Protein AF-A0A842HAH0-F1 (afdb_monomer_lite)

pLDDT: mean 85.64, std 16.63, range [43.5, 96.94]

Foldseek 3Di:
DDLLVLLQVLLCCVPVVVPPVVVSLVSLVVSCVVCVVVDDPQLSVCNVVVVSVLNNCCSPVPNCSPPDDPDPDD

Secondary structure (DSSP, 8-state):
--HHHHHHHHHHIIIII--SHHHHHHHHHHHHHHHGGGS-HHHHHHHHTT-HHHHHHHHHS-S-----------

Sequence (74 aa):
MSLRDSIYQNLESIIVYKQNVAAAVLALDGLLRENKRELPGDLAHYLENRSYEKAWAWLNEGKQAPRGTCSPKS

Structure (mmCIF, N/CA/C/O backbone):
data_AF-A0A842HAH0-F1
#
_entry.id   AF-A0A842HAH0-F1
#
loop_
_atom_site.group_PDB
_atom_site.id
_atom_site.type_symbol
_atom_site.label_atom_id
_atom_site.label_alt_id
_atom_site.label_comp_id
_atom_site.label_asym_id
_atom_site.label_entity_id
_atom_site.label_seq_id
_atom_site.pdbx_PDB_ins_code
_atom_site.Cartn_x
_atom_site.Cartn_y
_atom_site.Cartn_z
_atom_site.occupancy
_atom_site.B_iso_or_equiv
_atom_site.auth_seq_id
_atom_site.auth_comp_id
_atom_site.auth_asym_id
_atom_site.auth_atom_id
_atom_site.pdbx_PDB_model_num
ATOM 1 N N . MET A 1 1 ? 12.827 10.833 4.534 1.00 73.12 1 MET A N 1
ATOM 2 C CA . MET A 1 1 ? 12.140 9.535 4.368 1.00 73.12 1 MET A CA 1
ATOM 3 C C . MET A 1 1 ? 11.602 9.487 2.949 1.00 73.12 1 MET A C 1
ATOM 5 O O . MET A 1 1 ? 11.068 10.503 2.516 1.00 73.12 1 MET A O 1
ATOM 9 N N . SER A 1 2 ? 11.838 8.412 2.192 1.00 91.94 2 SER A N 1
ATOM 10 C CA . SER A 1 2 ? 11.412 8.360 0.785 1.00 91.94 2 SER A CA 1
ATOM 11 C C . SER A 1 2 ? 9.915 8.056 0.657 1.00 91.94 2 SER A C 1
ATOM 13 O O . SER A 1 2 ? 9.317 7.484 1.568 1.00 91.94 2 SER A O 1
ATOM 15 N N . LEU A 1 3 ? 9.309 8.389 -0.490 1.00 92.44 3 LEU A N 1
ATOM 16 C CA . LEU A 1 3 ? 7.919 8.022 -0.800 1.00 92.44 3 LEU A CA 1
ATOM 17 C C . LEU A 1 3 ? 7.687 6.510 -0.660 1.00 92.44 3 LEU A C 1
ATOM 19 O O . LEU A 1 3 ? 6.674 6.080 -0.110 1.00 92.44 3 LEU A O 1
ATOM 23 N N . ARG A 1 4 ? 8.656 5.705 -1.113 1.00 92.19 4 ARG A N 1
ATOM 24 C CA . ARG A 1 4 ? 8.616 4.245 -0.983 1.00 92.19 4 ARG A CA 1
ATOM 25 C C . ARG A 1 4 ? 8.563 3.817 0.484 1.00 92.19 4 ARG A C 1
ATOM 27 O O . ARG A 1 4 ? 7.740 2.970 0.816 1.00 92.19 4 ARG A O 1
ATOM 34 N N . ASP A 1 5 ? 9.391 4.413 1.341 1.00 93.69 5 ASP A N 1
ATOM 35 C CA . ASP A 1 5 ? 9.424 4.088 2.774 1.00 93.69 5 ASP A CA 1
ATOM 36 C C . ASP A 1 5 ? 8.103 4.460 3.455 1.00 93.69 5 ASP A C 1
ATOM 38 O O . ASP A 1 5 ? 7.593 3.700 4.274 1.00 93.69 5 ASP A O 1
ATOM 42 N N . SER A 1 6 ? 7.511 5.599 3.085 1.00 95.56 6 SER A N 1
ATOM 43 C CA . SER A 1 6 ? 6.207 6.031 3.604 1.00 95.56 6 SER A CA 1
ATOM 44 C C . SER A 1 6 ? 5.090 5.073 3.217 1.00 95.56 6 SER A C 1
ATOM 46 O O . SER A 1 6 ? 4.271 4.711 4.061 1.00 95.56 6 SER A O 1
ATOM 48 N N . ILE A 1 7 ? 5.062 4.611 1.967 1.00 95.38 7 ILE A N 1
ATOM 49 C CA . ILE A 1 7 ? 4.083 3.611 1.526 1.00 95.38 7 ILE A CA 1
ATOM 50 C C . ILE A 1 7 ? 4.309 2.287 2.258 1.00 95.38 7 ILE A C 1
ATOM 52 O O . ILE A 1 7 ? 3.348 1.697 2.748 1.00 95.38 7 ILE A O 1
ATOM 56 N N . TYR A 1 8 ? 5.565 1.849 2.376 1.00 95.44 8 TYR A N 1
ATOM 57 C CA . TYR A 1 8 ? 5.920 0.625 3.088 1.00 95.44 8 TYR A CA 1
ATOM 58 C C . TYR A 1 8 ? 5.435 0.665 4.541 1.00 95.44 8 TYR A C 1
ATOM 60 O O . TYR A 1 8 ? 4.699 -0.222 4.952 1.00 95.44 8 TYR A O 1
ATOM 68 N N . GLN A 1 9 ? 5.755 1.719 5.294 1.00 95.31 9 GLN A N 1
ATOM 69 C CA . GLN A 1 9 ? 5.362 1.847 6.703 1.00 95.31 9 GLN A CA 1
ATOM 70 C C . GLN A 1 9 ? 3.842 1.804 6.901 1.00 95.31 9 GLN A C 1
ATOM 72 O O . GLN A 1 9 ? 3.345 1.135 7.807 1.00 95.31 9 GLN A O 1
ATOM 77 N N . ASN A 1 10 ? 3.078 2.465 6.027 1.00 96.94 10 ASN A N 1
ATOM 78 C CA . ASN A 1 10 ? 1.619 2.421 6.117 1.00 96.94 10 ASN A CA 1
ATOM 79 C C . ASN A 1 10 ? 1.060 1.032 5.775 1.00 96.94 10 ASN A C 1
ATOM 81 O O . ASN A 1 10 ? 0.170 0.547 6.471 1.00 96.94 10 ASN A O 1
ATOM 85 N N . LEU A 1 11 ? 1.594 0.361 4.750 1.00 96.06 11 LEU A N 1
ATOM 86 C CA . LEU A 1 11 ? 1.190 -1.008 4.417 1.00 96.06 11 LEU A CA 1
ATOM 87 C C . LEU A 1 11 ? 1.571 -2.006 5.517 1.00 96.06 11 LEU A C 1
ATOM 89 O O . LEU A 1 11 ? 0.776 -2.891 5.826 1.00 96.06 11 LEU A O 1
ATOM 93 N N . GLU A 1 12 ? 2.730 -1.837 6.151 1.00 95.75 12 GLU A N 1
ATOM 94 C CA . GLU A 1 12 ? 3.172 -2.650 7.287 1.00 95.75 12 GLU A CA 1
ATOM 95 C C . GLU A 1 12 ? 2.206 -2.501 8.470 1.00 95.75 12 GLU A C 1
ATOM 97 O O . GLU A 1 12 ? 1.767 -3.492 9.060 1.00 95.75 12 GLU A O 1
ATOM 102 N N . SER A 1 13 ? 1.782 -1.265 8.757 1.00 96.00 13 SER A N 1
ATOM 103 C CA . SER A 1 13 ? 0.770 -0.977 9.778 1.00 96.00 13 SER A CA 1
ATOM 104 C C . SER A 1 13 ? -0.571 -1.662 9.487 1.00 96.00 13 SER A C 1
ATOM 106 O O . SER A 1 13 ? -1.205 -2.194 10.399 1.00 96.00 13 SER A O 1
ATOM 108 N N . ILE A 1 14 ? -0.982 -1.713 8.215 1.00 95.62 14 ILE A N 1
ATOM 109 C CA . ILE A 1 14 ? -2.241 -2.340 7.786 1.00 95.62 14 ILE A CA 1
ATOM 110 C C . ILE A 1 14 ? -2.160 -3.872 7.836 1.00 95.62 14 ILE A C 1
ATOM 112 O O . ILE A 1 14 ? -3.078 -4.517 8.342 1.00 95.62 14 ILE A O 1
ATOM 116 N N . ILE A 1 15 ? -1.090 -4.459 7.299 1.00 94.38 15 ILE A N 1
ATOM 117 C CA . ILE A 1 15 ? -1.007 -5.899 7.005 1.00 94.38 15 ILE A CA 1
ATOM 118 C C . ILE A 1 15 ? -0.375 -6.674 8.155 1.00 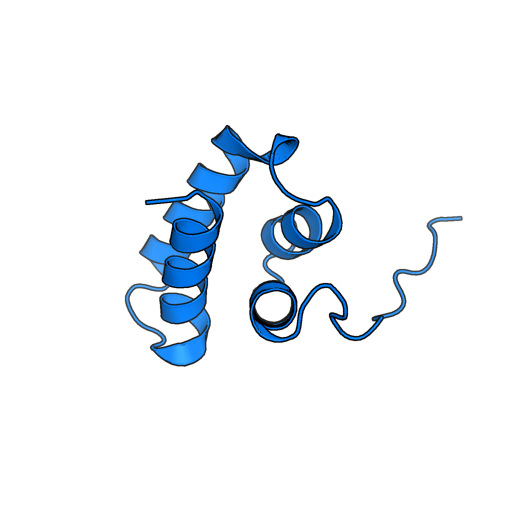94.38 15 ILE A C 1
ATOM 120 O O . ILE A 1 15 ? -0.912 -7.703 8.571 1.00 94.38 15 ILE A O 1
ATOM 124 N N . VAL A 1 16 ? 0.761 -6.187 8.660 1.00 93.75 16 VAL A N 1
ATOM 125 C CA . VAL A 1 16 ? 1.569 -6.891 9.661 1.00 93.75 16 VAL A CA 1
ATOM 126 C C . VAL A 1 16 ? 1.034 -6.593 11.053 1.00 93.75 16 VAL A C 1
ATOM 128 O O . VAL A 1 16 ? 0.647 -7.507 11.779 1.00 93.75 16 VAL A O 1
ATOM 131 N N . TYR A 1 17 ? 0.966 -5.311 11.415 1.00 94.06 17 TYR A N 1
ATOM 132 C CA . TYR A 1 17 ? 0.610 -4.915 12.779 1.00 94.06 17 TYR A CA 1
ATOM 133 C C . TYR A 1 17 ? -0.898 -4.822 13.006 1.00 94.06 17 TYR A C 1
ATOM 135 O O . TYR A 1 17 ? -1.351 -5.006 14.134 1.00 94.06 17 TYR A O 1
ATOM 143 N N . LYS A 1 18 ? -1.680 -4.550 11.953 1.00 92.50 18 LYS A N 1
ATOM 144 C CA . LYS A 1 18 ? -3.133 -4.311 12.022 1.00 92.50 18 LYS A CA 1
ATOM 145 C C . LYS A 1 18 ? -3.493 -3.220 13.039 1.00 92.50 18 LYS A C 1
ATOM 147 O O . LYS A 1 18 ? -4.512 -3.292 13.724 1.00 92.50 18 LYS A O 1
ATOM 152 N N . GLN A 1 19 ? -2.643 -2.201 13.135 1.00 90.69 19 GLN A N 1
ATOM 153 C CA . GLN A 1 19 ? -2.784 -1.076 14.056 1.00 90.69 19 GLN A CA 1
ATOM 154 C C . GLN A 1 19 ? -3.046 0.204 13.278 1.00 9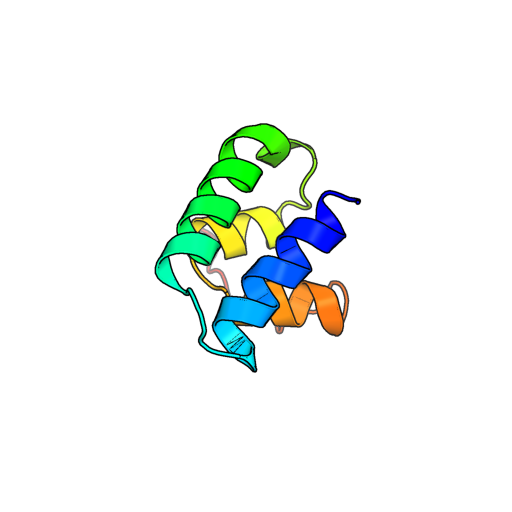0.69 19 GLN A C 1
ATOM 156 O O . GLN A 1 19 ? -2.563 0.367 12.164 1.00 90.69 19 GLN A O 1
ATOM 161 N N . ASN A 1 20 ? -3.829 1.115 13.867 1.00 92.50 20 ASN A N 1
ATOM 162 C CA . ASN A 1 20 ? -4.130 2.424 13.278 1.00 92.50 20 ASN A CA 1
ATOM 163 C C . ASN A 1 20 ? -4.563 2.349 11.800 1.00 92.50 20 ASN A C 1
ATOM 165 O O . ASN A 1 20 ? -4.300 3.266 11.027 1.00 92.50 20 ASN A O 1
ATOM 169 N N . VAL A 1 21 ? -5.248 1.263 11.413 1.00 94.12 21 VAL A N 1
ATOM 170 C CA . VAL A 1 21 ? -5.548 0.927 10.010 1.00 94.12 21 VAL A CA 1
ATOM 171 C C . VAL A 1 21 ? -6.252 2.081 9.302 1.00 94.12 21 VAL A C 1
ATOM 173 O O . VAL A 1 21 ? -5.883 2.438 8.190 1.00 94.12 21 VAL A O 1
ATOM 176 N N . ALA A 1 22 ? -7.218 2.721 9.964 1.00 95.38 22 ALA A N 1
ATOM 177 C CA . ALA A 1 22 ? -7.922 3.872 9.405 1.00 95.38 22 ALA A CA 1
ATOM 178 C C . ALA A 1 22 ? -6.978 5.048 9.095 1.00 95.38 22 ALA A C 1
ATOM 180 O O . ALA A 1 22 ? -7.063 5.635 8.018 1.00 95.38 22 ALA A O 1
ATOM 181 N N . ALA A 1 23 ? -6.052 5.366 10.003 1.00 96.62 23 ALA A N 1
ATOM 182 C CA . ALA A 1 23 ? -5.080 6.436 9.800 1.00 96.62 23 ALA A CA 1
ATOM 183 C C . ALA A 1 23 ? -4.075 6.083 8.693 1.00 96.62 23 ALA A C 1
ATOM 185 O O . ALA A 1 23 ? -3.789 6.923 7.843 1.00 96.62 23 ALA A O 1
ATOM 186 N N . ALA A 1 24 ? -3.601 4.835 8.655 1.00 96.25 24 ALA A N 1
ATOM 187 C CA . ALA A 1 24 ? -2.682 4.358 7.625 1.00 96.25 24 ALA A CA 1
ATOM 188 C C . ALA A 1 24 ? -3.316 4.373 6.222 1.00 96.25 24 ALA A C 1
ATOM 190 O O . ALA A 1 24 ? -2.675 4.765 5.248 1.00 96.25 24 ALA A O 1
ATOM 191 N N . VAL A 1 25 ? -4.600 4.014 6.113 1.00 96.00 25 VAL A N 1
ATOM 192 C CA . VAL A 1 25 ? -5.362 4.108 4.857 1.00 96.00 25 VAL A CA 1
ATOM 193 C C . VAL A 1 25 ? -5.495 5.561 4.402 1.00 96.00 25 VAL A C 1
ATOM 195 O O . VAL A 1 25 ? -5.222 5.858 3.243 1.00 96.00 25 VAL A O 1
ATOM 198 N N . LEU A 1 26 ? -5.856 6.480 5.304 1.00 96.56 26 LEU A N 1
ATOM 199 C CA . LEU A 1 26 ? -5.957 7.906 4.971 1.00 96.56 26 LEU A CA 1
ATOM 200 C C . LEU A 1 26 ? -4.608 8.494 4.538 1.00 96.56 26 LEU A C 1
ATOM 202 O O . LEU A 1 26 ? -4.554 9.286 3.597 1.00 96.56 26 LEU A O 1
ATOM 206 N N . ALA A 1 27 ? -3.519 8.087 5.192 1.00 96.19 27 ALA A N 1
ATOM 207 C CA . ALA A 1 27 ? -2.173 8.494 4.813 1.00 96.19 27 ALA A CA 1
ATOM 208 C C . ALA A 1 27 ? -1.793 7.970 3.418 1.00 96.19 27 ALA A C 1
ATOM 210 O O . ALA A 1 27 ? -1.263 8.734 2.612 1.00 96.19 27 ALA A O 1
ATOM 211 N N . LEU A 1 28 ? -2.112 6.711 3.091 1.00 96.12 28 LEU A N 1
ATOM 212 C CA . LEU A 1 28 ? -1.909 6.166 1.742 1.00 96.12 28 LEU A CA 1
ATOM 213 C C . LEU A 1 28 ? -2.721 6.917 0.684 1.00 96.12 28 LEU A C 1
ATOM 215 O O . LEU A 1 28 ? -2.174 7.232 -0.371 1.00 96.12 28 LEU A O 1
ATOM 219 N N . ASP A 1 29 ? -3.983 7.243 0.968 1.00 95.06 29 ASP A N 1
ATOM 220 C CA . ASP A 1 29 ? -4.832 8.014 0.052 1.00 95.06 29 ASP A CA 1
ATOM 221 C C . ASP A 1 29 ? -4.236 9.416 -0.212 1.00 95.06 29 ASP A C 1
ATOM 223 O O . ASP A 1 29 ? -4.244 9.896 -1.350 1.00 95.06 29 ASP A O 1
ATOM 227 N N . GLY A 1 30 ? -3.670 10.058 0.818 1.00 95.62 30 GLY A N 1
ATOM 228 C CA . GLY A 1 30 ? -2.951 11.332 0.698 1.00 95.62 30 GLY A CA 1
ATOM 229 C C . GLY A 1 30 ? -1.683 11.218 -0.152 1.00 95.62 30 GLY A C 1
ATOM 230 O O . GLY A 1 30 ? -1.536 11.934 -1.144 1.00 95.62 30 GLY A O 1
ATOM 231 N N . LEU A 1 31 ? -0.816 10.253 0.173 1.00 94.69 31 LEU A N 1
ATOM 232 C CA . LEU A 1 31 ? 0.424 9.992 -0.567 1.00 94.69 31 LEU A CA 1
ATOM 233 C C . LEU A 1 31 ? 0.152 9.701 -2.044 1.00 94.69 31 LEU A C 1
ATOM 235 O O . LEU A 1 31 ? 0.865 10.202 -2.916 1.00 94.69 31 LEU A O 1
ATOM 239 N N . LEU A 1 32 ? -0.887 8.915 -2.326 1.00 94.56 32 LEU A N 1
ATOM 240 C CA . LEU A 1 32 ? -1.298 8.579 -3.679 1.00 94.56 32 LEU A CA 1
ATOM 241 C C . LEU A 1 32 ? -1.797 9.817 -4.427 1.00 94.56 32 LEU A C 1
ATOM 243 O O . LEU A 1 32 ? -1.390 10.032 -5.563 1.00 94.56 32 LEU A O 1
ATOM 247 N N . ARG A 1 33 ? -2.627 10.665 -3.809 1.00 94.19 33 ARG A N 1
ATOM 248 C CA . ARG A 1 33 ? -3.126 11.892 -4.452 1.00 94.19 33 ARG A CA 1
ATOM 249 C C . ARG A 1 33 ? -1.996 12.841 -4.852 1.00 94.19 33 ARG A C 1
ATOM 251 O O . ARG A 1 33 ? -2.051 13.422 -5.934 1.00 94.19 33 ARG A O 1
ATOM 258 N N . GLU A 1 34 ? -1.000 12.991 -3.990 1.00 94.19 34 GLU A N 1
ATOM 259 C CA . GLU A 1 34 ? 0.105 13.933 -4.183 1.00 94.19 34 GLU A CA 1
ATOM 260 C C . GLU A 1 34 ? 1.168 13.397 -5.148 1.00 94.19 34 GLU A C 1
ATOM 262 O O . GLU A 1 34 ? 1.674 14.143 -5.982 1.00 94.19 34 GLU A O 1
ATOM 267 N N . ASN A 1 35 ? 1.464 12.095 -5.087 1.00 92.88 35 ASN A N 1
ATOM 268 C CA . ASN A 1 35 ? 2.663 11.529 -5.706 1.00 92.88 35 ASN A CA 1
ATOM 269 C C . ASN A 1 35 ? 2.368 10.435 -6.745 1.00 92.88 35 ASN A C 1
ATOM 271 O O . ASN A 1 35 ? 3.284 9.740 -7.180 1.00 92.88 35 ASN A O 1
ATOM 275 N N . LYS A 1 36 ? 1.110 10.253 -7.184 1.00 88.81 36 LYS A N 1
ATOM 276 C CA . LYS A 1 36 ? 0.719 9.174 -8.122 1.00 88.81 36 LYS A CA 1
ATOM 277 C C . LYS A 1 36 ? 1.642 9.047 -9.336 1.00 88.81 36 LYS A C 1
ATOM 279 O O . LYS A 1 36 ? 1.935 7.938 -9.766 1.00 88.81 36 LYS A O 1
ATOM 284 N N . ARG A 1 37 ? 2.075 10.175 -9.908 1.00 89.56 37 ARG A N 1
ATOM 285 C CA . ARG A 1 37 ? 2.912 10.214 -11.123 1.00 89.56 37 ARG A CA 1
ATOM 286 C C . ARG A 1 37 ? 4.329 9.680 -10.902 1.00 89.56 37 ARG A C 1
ATOM 288 O O . ARG A 1 37 ? 4.975 9.293 -11.867 1.00 89.56 37 ARG A O 1
ATOM 295 N N . GLU A 1 38 ? 4.791 9.668 -9.657 1.00 90.31 38 GLU A N 1
ATOM 296 C CA . GLU A 1 38 ? 6.112 9.173 -9.259 1.00 90.31 38 GLU A CA 1
ATOM 297 C C . GLU A 1 38 ? 6.083 7.680 -8.912 1.00 90.31 38 GLU A C 1
ATOM 299 O O . GLU A 1 38 ? 7.127 7.035 -8.802 1.00 90.31 38 GLU A O 1
ATOM 304 N N . LEU A 1 39 ? 4.885 7.106 -8.761 1.00 89.31 39 LEU A N 1
ATOM 305 C CA . LEU A 1 39 ? 4.713 5.693 -8.469 1.00 89.31 39 LEU A CA 1
ATOM 306 C C . LEU A 1 39 ? 4.774 4.847 -9.746 1.00 89.31 39 LEU A C 1
ATOM 308 O O . LEU A 1 39 ? 4.189 5.204 -10.770 1.00 89.31 39 LEU A O 1
ATOM 312 N N . PRO A 1 40 ? 5.409 3.664 -9.684 1.00 90.88 40 PRO A N 1
ATOM 313 C CA . PRO A 1 40 ? 5.262 2.651 -10.719 1.00 90.88 40 PRO A CA 1
ATOM 314 C C . PRO A 1 40 ? 3.783 2.317 -10.953 1.00 90.88 40 PRO A C 1
ATOM 316 O O . PRO A 1 40 ? 3.027 2.170 -9.992 1.00 90.88 40 PRO A O 1
ATOM 319 N N . GLY A 1 41 ? 3.386 2.152 -12.220 1.00 89.50 41 GLY A N 1
ATOM 320 C CA . GLY A 1 41 ? 1.982 1.953 -12.606 1.00 89.50 41 GLY A CA 1
ATOM 321 C C . GLY A 1 41 ? 1.288 0.803 -11.870 1.00 89.50 41 GLY A C 1
ATOM 322 O O . GLY A 1 41 ? 0.171 0.980 -11.392 1.00 89.50 41 GLY A O 1
ATOM 323 N N . ASP A 1 42 ? 1.974 -0.330 -11.694 1.00 90.75 42 ASP A N 1
ATOM 324 C CA . ASP A 1 42 ? 1.432 -1.484 -10.963 1.00 90.75 42 ASP A CA 1
ATOM 325 C C . ASP A 1 42 ? 1.190 -1.169 -9.481 1.00 90.75 42 ASP A C 1
ATOM 327 O O . ASP A 1 42 ? 0.136 -1.488 -8.936 1.00 90.75 42 ASP A O 1
ATOM 331 N N . LEU A 1 43 ? 2.146 -0.498 -8.825 1.00 92.12 43 LEU A N 1
ATOM 332 C CA . LEU A 1 43 ? 2.028 -0.129 -7.414 1.00 92.12 43 LEU A CA 1
ATOM 333 C C . LEU A 1 43 ? 0.903 0.891 -7.210 1.00 92.12 43 LEU A C 1
ATOM 335 O O . LEU A 1 43 ? 0.087 0.724 -6.305 1.00 92.12 43 LEU A O 1
ATOM 339 N N . ALA A 1 44 ? 0.824 1.907 -8.073 1.00 92.69 44 ALA A N 1
ATOM 340 C CA . ALA A 1 44 ? -0.270 2.873 -8.056 1.00 92.69 44 ALA A CA 1
ATOM 341 C C . ALA A 1 44 ? -1.626 2.173 -8.229 1.00 92.69 44 ALA A C 1
ATOM 343 O O . ALA A 1 44 ? -2.543 2.416 -7.449 1.00 92.69 44 ALA A O 1
ATOM 344 N N . HIS A 1 45 ? -1.727 1.245 -9.184 1.00 93.12 45 HIS A N 1
ATOM 345 C CA . HIS A 1 45 ? -2.941 0.473 -9.427 1.00 93.12 45 HIS A CA 1
ATOM 346 C C . HIS A 1 45 ? -3.359 -0.369 -8.211 1.00 93.12 45 HIS A C 1
ATOM 348 O O . HIS A 1 45 ? -4.540 -0.402 -7.861 1.00 93.12 45 HIS A O 1
A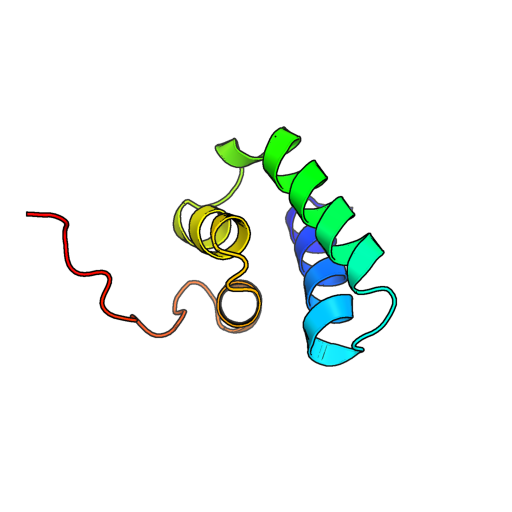TOM 354 N N . TYR A 1 46 ? -2.420 -1.037 -7.536 1.00 94.38 46 TYR A N 1
ATOM 355 C CA . TYR A 1 46 ? -2.744 -1.806 -6.332 1.00 94.38 46 TYR A CA 1
ATOM 356 C C . TYR A 1 46 ? -3.218 -0.916 -5.184 1.00 94.38 46 TYR A C 1
ATOM 358 O O . TYR A 1 46 ? -4.195 -1.263 -4.519 1.00 94.38 46 TYR A O 1
ATOM 366 N N . LEU A 1 47 ? -2.571 0.232 -4.972 1.00 94.75 47 LEU A N 1
ATOM 367 C CA . LEU A 1 47 ? -2.960 1.187 -3.933 1.00 94.75 47 LEU A CA 1
ATOM 368 C C . LEU A 1 47 ? -4.341 1.802 -4.215 1.00 94.75 47 LEU A C 1
ATOM 370 O O . LEU A 1 47 ? -5.167 1.860 -3.307 1.00 94.75 47 LEU A O 1
ATOM 374 N N . GLU A 1 48 ? -4.636 2.160 -5.469 1.00 94.25 48 GLU A N 1
ATOM 375 C CA . GLU A 1 48 ? -5.943 2.688 -5.898 1.00 94.25 48 GLU A CA 1
ATOM 376 C C . GLU A 1 48 ? -7.093 1.717 -5.641 1.00 94.25 48 GLU A C 1
ATOM 378 O O . GLU A 1 48 ? -8.165 2.112 -5.186 1.00 94.25 48 GLU A O 1
ATOM 383 N N . ASN A 1 49 ? -6.859 0.432 -5.895 1.00 94.75 49 ASN A N 1
ATOM 384 C CA . ASN A 1 49 ? -7.859 -0.611 -5.688 1.00 94.75 49 ASN A CA 1
ATOM 385 C C . ASN A 1 49 ? -7.847 -1.176 -4.261 1.00 94.75 49 ASN A C 1
ATOM 387 O O . ASN A 1 49 ? -8.444 -2.227 -4.023 1.00 94.75 49 ASN A O 1
ATOM 391 N N . ARG A 1 50 ? -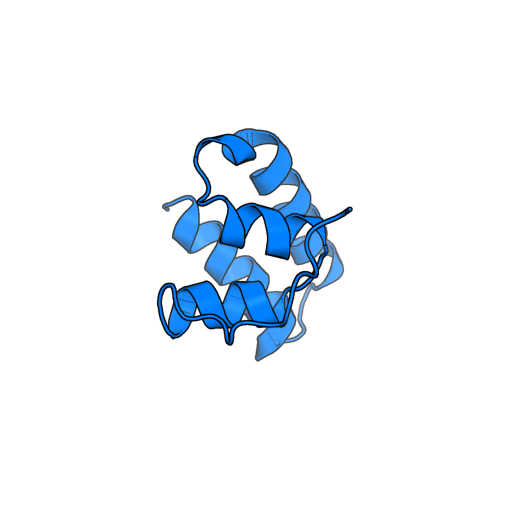7.128 -0.535 -3.325 1.00 94.75 50 ARG A N 1
ATOM 392 C CA . ARG A 1 50 ? -6.953 -0.997 -1.934 1.00 94.75 50 ARG A CA 1
ATOM 393 C C . ARG A 1 50 ? -6.489 -2.455 -1.835 1.00 94.75 50 ARG A C 1
ATOM 395 O O . ARG A 1 50 ? -6.742 -3.146 -0.852 1.00 94.75 50 ARG A O 1
ATOM 402 N N . SER A 1 51 ? -5.781 -2.928 -2.858 1.00 94.94 51 SER A N 1
ATOM 403 C CA . SER A 1 51 ? -5.186 -4.262 -2.926 1.00 94.94 51 SER A CA 1
ATOM 404 C C . SER A 1 51 ? -3.871 -4.276 -2.146 1.00 94.94 51 SER A C 1
ATOM 406 O O . SER A 1 51 ? -2.799 -4.498 -2.711 1.00 94.94 51 SER A O 1
ATOM 408 N N . TYR A 1 52 ? -3.948 -3.988 -0.844 1.00 94.56 52 TYR A N 1
ATOM 409 C CA . TYR A 1 52 ? -2.780 -3.736 0.002 1.00 94.56 52 TYR A CA 1
ATOM 410 C C . TYR A 1 52 ? -1.837 -4.937 0.082 1.00 94.56 52 TYR A C 1
ATOM 412 O O . TYR A 1 52 ? -0.629 -4.748 0.016 1.00 94.56 52 TYR A O 1
ATOM 420 N N . GLU A 1 53 ? -2.358 -6.165 0.107 1.00 92.50 53 GLU A N 1
ATOM 421 C CA . GLU A 1 53 ? -1.536 -7.384 0.073 1.00 92.50 53 GLU A CA 1
ATOM 422 C C . GLU A 1 53 ? -0.679 -7.472 -1.199 1.00 92.50 53 GLU A C 1
ATOM 424 O O . GLU A 1 53 ? 0.502 -7.802 -1.134 1.00 92.50 53 GLU A O 1
ATOM 429 N N . LYS A 1 54 ? -1.235 -7.094 -2.359 1.00 92.25 54 LYS A N 1
ATOM 430 C CA . LYS A 1 54 ? -0.489 -7.060 -3.627 1.00 92.25 54 LYS A CA 1
ATOM 431 C C . LYS A 1 54 ? 0.538 -5.934 -3.651 1.00 92.25 54 LYS A C 1
ATOM 433 O O . LYS A 1 54 ? 1.646 -6.137 -4.138 1.00 92.25 54 LYS A O 1
ATOM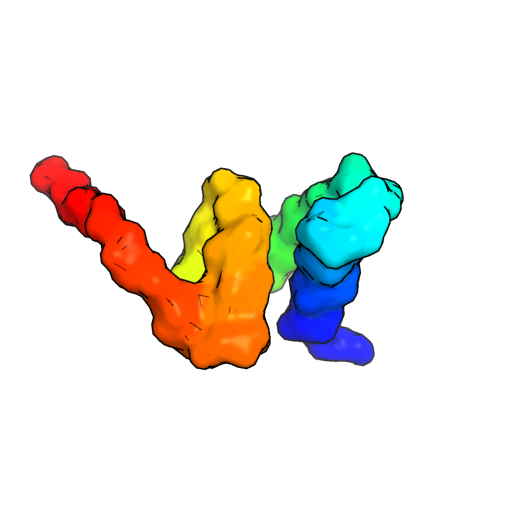 438 N N . ALA A 1 55 ? 0.187 -4.763 -3.116 1.00 94.06 55 ALA A N 1
ATOM 439 C CA . ALA A 1 55 ? 1.122 -3.647 -2.977 1.00 94.06 55 ALA A CA 1
ATOM 440 C C . ALA A 1 55 ? 2.297 -4.013 -2.052 1.00 94.06 55 ALA A C 1
ATOM 442 O O . ALA A 1 55 ? 3.448 -3.700 -2.350 1.00 94.06 55 ALA A O 1
ATOM 443 N N . TRP A 1 56 ? 2.015 -4.731 -0.965 1.00 94.44 56 TRP A N 1
ATOM 444 C CA . TRP A 1 56 ? 3.009 -5.223 -0.018 1.00 94.44 56 TRP A CA 1
ATOM 445 C C . TRP A 1 56 ? 3.923 -6.285 -0.618 1.00 94.44 56 TRP A C 1
ATOM 447 O O . TRP A 1 56 ? 5.144 -6.163 -0.502 1.00 94.44 56 TRP A O 1
ATOM 457 N N . ALA A 1 57 ? 3.355 -7.269 -1.320 1.00 91.56 57 ALA A N 1
ATOM 458 C CA . ALA A 1 57 ? 4.124 -8.261 -2.065 1.00 91.56 57 ALA A CA 1
ATOM 459 C C . ALA A 1 57 ? 5.026 -7.582 -3.107 1.00 91.56 57 ALA A C 1
ATOM 461 O O . ALA A 1 57 ? 6.221 -7.846 -3.149 1.00 91.56 57 ALA A O 1
ATOM 462 N N . TRP A 1 58 ? 4.505 -6.615 -3.871 1.00 91.62 58 TRP A N 1
ATOM 463 C CA . TRP A 1 58 ? 5.286 -5.868 -4.866 1.00 91.62 58 TRP A CA 1
ATOM 464 C C . TRP A 1 58 ? 6.499 -5.144 -4.255 1.00 91.62 58 TRP A C 1
ATOM 466 O O . TRP A 1 58 ? 7.570 -5.086 -4.864 1.00 91.62 58 TRP A O 1
ATOM 476 N N . LEU A 1 59 ? 6.352 -4.584 -3.047 1.00 91.25 59 LEU A N 1
ATOM 477 C CA . LEU A 1 59 ? 7.436 -3.876 -2.358 1.00 91.25 59 LEU A CA 1
ATOM 478 C C . LEU A 1 59 ? 8.512 -4.806 -1.783 1.00 91.25 59 LEU A C 1
ATOM 480 O O . LEU A 1 59 ? 9.672 -4.383 -1.739 1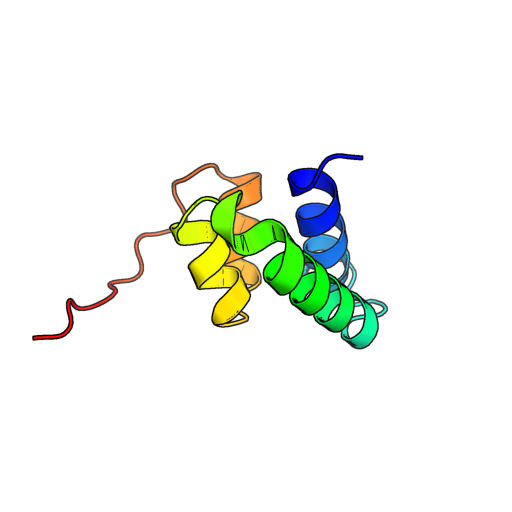.00 91.25 59 LEU A O 1
ATOM 484 N N . ASN A 1 60 ? 8.135 -6.018 -1.360 1.00 87.69 60 ASN A N 1
ATOM 485 C CA . ASN A 1 60 ? 9.008 -6.984 -0.680 1.00 87.69 60 ASN A CA 1
ATOM 486 C C . ASN A 1 60 ? 9.633 -8.019 -1.628 1.00 87.69 60 ASN A C 1
ATOM 488 O O . ASN A 1 60 ? 10.822 -8.305 -1.533 1.00 87.69 60 ASN A O 1
ATOM 492 N N . GLU A 1 61 ? 8.857 -8.556 -2.567 1.00 81.62 61 GLU A N 1
ATOM 493 C CA . GLU A 1 61 ? 9.272 -9.624 -3.492 1.00 81.62 61 GLU A CA 1
ATOM 494 C C . GLU A 1 61 ? 9.852 -9.061 -4.806 1.00 81.62 61 GLU A C 1
ATOM 496 O O . GLU A 1 61 ? 10.301 -9.792 -5.690 1.00 81.62 61 GLU A O 1
ATOM 501 N N . GLY A 1 62 ? 9.874 -7.730 -4.939 1.00 65.56 62 GLY A N 1
ATOM 502 C CA . GLY A 1 62 ? 10.184 -7.046 -6.188 1.00 65.56 62 GLY A CA 1
ATOM 503 C C . GLY A 1 62 ? 9.009 -7.104 -7.165 1.00 65.56 62 GLY A C 1
ATOM 504 O O . GLY A 1 62 ? 7.947 -7.633 -6.858 1.00 65.56 62 GLY A O 1
ATOM 505 N N . LYS A 1 63 ? 9.186 -6.543 -8.371 1.00 56.72 63 LYS A N 1
ATOM 506 C CA . LYS A 1 63 ? 8.132 -6.315 -9.393 1.00 56.72 63 LYS A CA 1
ATOM 507 C C . LYS A 1 63 ? 7.316 -7.555 -9.822 1.00 56.72 63 LYS A C 1
ATOM 509 O O . LYS A 1 63 ? 6.458 -7.440 -10.691 1.00 56.72 63 LYS A O 1
ATOM 514 N N . GLN A 1 64 ? 7.580 -8.730 -9.266 1.00 49.62 64 GLN A N 1
ATOM 515 C CA . GLN A 1 64 ? 6.786 -9.937 -9.435 1.00 49.62 64 GLN A CA 1
ATOM 516 C C . GLN A 1 64 ? 5.750 -10.051 -8.312 1.00 49.62 64 GLN A C 1
ATOM 518 O O . GLN A 1 64 ? 5.753 -11.005 -7.550 1.00 49.62 64 GLN A O 1
ATOM 523 N N . ALA A 1 65 ? 4.799 -9.114 -8.247 1.00 52.72 65 ALA A N 1
ATOM 524 C CA . ALA A 1 65 ? 3.509 -9.507 -7.688 1.00 52.72 65 ALA A CA 1
ATOM 525 C C . ALA A 1 65 ? 2.968 -10.646 -8.581 1.00 52.72 65 ALA A C 1
ATOM 527 O O . ALA A 1 65 ? 3.086 -10.534 -9.812 1.00 52.72 65 ALA A O 1
ATOM 528 N N . PRO A 1 66 ? 2.420 -11.742 -8.023 1.00 48.50 66 PRO A N 1
ATOM 529 C CA . PRO A 1 66 ? 1.913 -12.851 -8.822 1.00 48.50 66 PRO A CA 1
ATOM 530 C C . PRO A 1 66 ? 0.942 -12.284 -9.853 1.00 48.50 66 PRO A C 1
ATOM 532 O O . PRO A 1 66 ? 0.028 -11.540 -9.488 1.00 48.50 66 PRO A O 1
ATOM 535 N N . ARG A 1 67 ? 1.187 -12.568 -11.142 1.00 50.44 67 ARG A N 1
ATOM 536 C CA . ARG A 1 67 ? 0.356 -12.106 -12.262 1.00 50.44 67 ARG A CA 1
ATOM 537 C C . ARG A 1 67 ? -1.067 -12.634 -12.075 1.00 50.44 67 ARG A C 1
ATOM 539 O O . ARG A 1 67 ? -1.433 -13.673 -12.611 1.00 50.44 67 ARG A O 1
ATOM 546 N N . GLY A 1 68 ? -1.872 -11.913 -11.305 1.00 50.62 68 GLY A N 1
ATOM 547 C CA . GLY A 1 68 ? -3.315 -12.023 -11.335 1.00 50.62 68 GLY A CA 1
ATOM 548 C C . GLY A 1 68 ? -3.760 -11.479 -12.679 1.00 50.62 68 GLY A C 1
ATOM 549 O O . GLY A 1 68 ? -3.405 -10.362 -13.047 1.00 50.62 68 GLY A O 1
ATOM 550 N N . THR A 1 69 ? -4.478 -12.300 -13.432 1.00 47.47 69 THR A N 1
ATOM 551 C CA . THR A 1 69 ? -5.007 -12.007 -14.761 1.00 47.47 69 THR A CA 1
ATOM 552 C C . THR A 1 69 ? -5.918 -10.779 -14.721 1.00 47.47 69 THR A C 1
ATOM 554 O O . THR A 1 69 ? -7.132 -10.900 -14.560 1.00 47.47 69 THR A O 1
ATOM 557 N N . CYS A 1 70 ? -5.360 -9.580 -14.880 1.00 53.41 70 CYS A N 1
ATOM 558 C CA . CYS A 1 70 ? -6.140 -8.460 -15.383 1.00 53.41 70 CYS A CA 1
ATOM 559 C C . CYS A 1 70 ? -6.521 -8.835 -16.815 1.00 53.41 70 CYS A C 1
ATOM 561 O O . CYS A 1 70 ? -5.691 -8.769 -17.720 1.00 53.41 70 CYS A O 1
ATOM 563 N N . SER A 1 71 ? -7.751 -9.317 -16.999 1.00 43.50 71 SER A N 1
ATOM 564 C CA . SER A 1 71 ? -8.308 -9.494 -18.338 1.00 43.50 71 SER A CA 1
ATOM 565 C C . SER A 1 71 ? -8.237 -8.138 -19.044 1.00 43.50 71 SER A C 1
ATOM 567 O O . SER A 1 71 ? -8.678 -7.144 -18.454 1.00 43.50 71 SER A O 1
ATOM 569 N N . PRO A 1 72 ? -7.661 -8.048 -20.254 1.00 49.84 72 PRO A N 1
ATOM 570 C CA . PRO A 1 72 ? -7.718 -6.812 -21.013 1.00 49.84 72 PRO A CA 1
ATOM 571 C C . PRO A 1 72 ? -9.195 -6.477 -21.237 1.00 49.84 72 PRO A C 1
ATOM 573 O O . PRO A 1 72 ? -9.968 -7.329 -21.676 1.00 49.84 72 PRO A O 1
ATOM 576 N N . LYS A 1 73 ? -9.599 -5.250 -20.882 1.00 45.28 73 LYS A N 1
ATOM 577 C CA . LYS A 1 73 ? -10.896 -4.712 -21.302 1.00 45.28 73 LYS A CA 1
ATOM 578 C C . LYS A 1 73 ? -10.939 -4.804 -22.829 1.00 45.28 73 LYS A C 1
ATOM 580 O O . LYS A 1 73 ? -10.088 -4.201 -23.482 1.00 45.28 73 LYS A O 1
ATOM 585 N N . SER A 1 74 ? -11.856 -5.629 -23.335 1.00 45.56 74 SER A N 1
ATOM 586 C CA . SER A 1 74 ? -12.219 -5.707 -24.754 1.00 45.56 74 SER A CA 1
ATOM 587 C C . SER A 1 74 ? -12.779 -4.382 -25.252 1.00 45.56 74 SER A C 1
ATOM 589 O O . SER A 1 74 ? -13.362 -3.648 -24.418 1.00 45.56 74 SER A O 1
#

Radius of gyration: 12.26 Å; chains: 1; bounding box: 24×27×39 Å

Organism: NCBI:txid1804625